Protein AF-A0A829H689-F1 (afdb_monomer)

Solvent-accessible surface area (backbone atoms only — not comparable to full-atom values): 8863 Å² total; per-residue (Å²): 62,69,70,23,54,53,44,45,52,51,52,49,66,55,47,54,64,51,44,70,77,48,72,83,52,63,44,59,53,50,50,53,51,52,55,46,53,45,23,52,28,44,27,42,39,47,66,31,56,90,42,91,63,71,41,28,53,53,16,52,52,24,47,53,49,36,53,55,49,50,47,51,46,56,62,45,44,67,76,51,44,78,87,64,56,68,66,59,55,51,53,42,50,51,51,46,48,50,43,52,49,45,50,46,36,34,75,76,65,58,73,40,53,73,67,57,41,50,54,52,44,49,54,50,50,55,52,48,50,52,52,50,53,53,49,56,51,50,60,49,59,57,70,76,65,74,77,84,77,82,80,77,80,76,79,80,81,82,129
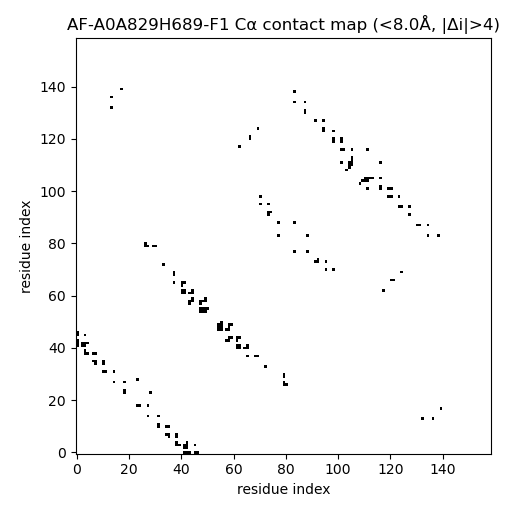
Nearest PDB structures (foldseek):
  7bmh-assembly1_A  TM=3.698E-01  e=4.897E+00  Plenodomus lingam

pLDDT: mean 82.28, std 10.3, range [48.81, 94.88]

Foldseek 3Di:
DVVLVVQLVLLCVLLVVVCVVVPPLVLSVVVSVLSNVLSVLVVQLVPQDCDPDPSVVSNLVSLVCSLVSLLVVLVCCCVSDPPFDPVLNVLSVVLSVVLVVLVCCCPPVVVDDPVRSSVSSVVSSVVNVVSVSVRSVVVVVVVVPDDDDPDDPDPPDDD

Secondary structure (DSSP, 8-state):
-HHHHHHHHHHHHHHHHHHHHSTT-HHHHHHHHHHHHHHHHHHHHTTS-S-TTHHHHHHHHHHHHHHHHHHHHHHHHHHHSTT--HHHHHHHHHHHHHHHHHHHHHHTS--S-HHHHHHHHHHHHHHHHHHHHHHHHHHHHHHHT--------------

Organism: NCBI:txid1256208

Radius of gyration: 21.26 Å; Cα contacts (8 Å, |Δi|>4): 107; chains: 1; bounding box: 80×29×55 Å

Sequence (159 aa):
AVSALLWIALVDYLFVPLMAHRKNDWRLITMRIMLTVAAIALLGVGLFPNNRGLMHILHTQSAWFLNYFIIGMIIAVRWLLPGVSREFLSTSYIIGGIIIFAAILFQFVHYLSLTAFEMIAFALAMSWIMLLLQNIHRLYQKDESTFVVTVMTDKVNTD

Structure (mmCIF, N/CA/C/O backbone):
data_AF-A0A829H689-F1
#
_entry.id   AF-A0A829H689-F1
#
loop_
_atom_site.group_PDB
_atom_site.id
_atom_site.type_symbol
_atom_site.label_atom_id
_atom_site.label_alt_id
_atom_site.label_comp_id
_atom_site.label_asym_id
_atom_site.label_entity_id
_atom_site.label_seq_id
_atom_site.pdbx_PDB_ins_code
_atom_site.Cartn_x
_atom_site.Cartn_y
_atom_site.Cartn_z
_atom_site.occupancy
_atom_site.B_iso_or_equiv
_atom_site.auth_seq_id
_atom_site.auth_comp_id
_atom_site.auth_asym_id
_atom_site.auth_atom_id
_atom_site.pdbx_PDB_model_num
ATOM 1 N N . ALA A 1 1 ? 1.256 1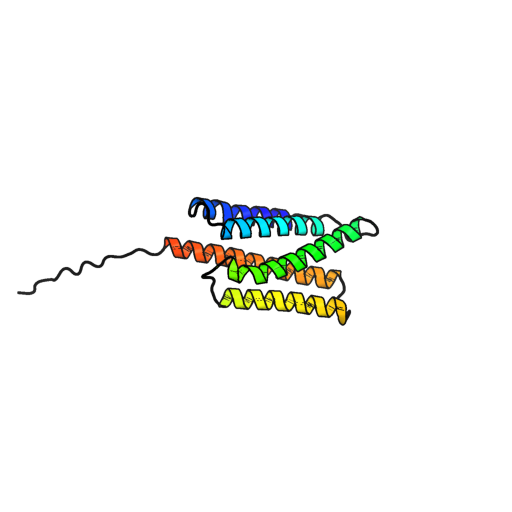1.378 -7.549 1.00 74.75 1 ALA A N 1
ATOM 2 C CA . ALA A 1 1 ? 1.149 12.362 -6.445 1.00 74.75 1 ALA A CA 1
ATOM 3 C C . ALA A 1 1 ? -0.273 12.511 -5.887 1.00 74.75 1 ALA A C 1
ATOM 5 O O . ALA A 1 1 ? -0.473 12.240 -4.710 1.00 74.75 1 ALA A O 1
ATOM 6 N N . VAL A 1 2 ? -1.267 12.897 -6.703 1.00 84.75 2 VAL A N 1
ATOM 7 C CA . VAL A 1 2 ? -2.647 13.175 -6.237 1.00 84.75 2 VAL A CA 1
ATOM 8 C C . VAL A 1 2 ? -3.282 11.990 -5.499 1.00 84.75 2 VAL A C 1
ATOM 10 O O . VAL A 1 2 ? -3.837 12.173 -4.422 1.00 84.75 2 VAL A O 1
ATOM 13 N N . SER A 1 3 ? -3.120 10.764 -6.004 1.00 83.94 3 SER A N 1
ATOM 14 C CA . SER A 1 3 ? -3.667 9.554 -5.369 1.00 83.94 3 SER A CA 1
ATOM 15 C C . SER A 1 3 ? -3.147 9.317 -3.947 1.00 83.94 3 SER A C 1
ATOM 17 O O . SER A 1 3 ? -3.890 8.831 -3.104 1.00 83.94 3 SER A O 1
ATOM 19 N N . ALA A 1 4 ? -1.899 9.697 -3.655 1.00 85.56 4 ALA A N 1
ATOM 20 C CA . ALA A 1 4 ? -1.332 9.567 -2.315 1.00 85.56 4 ALA A CA 1
ATOM 21 C C . ALA A 1 4 ? -1.917 10.595 -1.338 1.00 85.56 4 ALA A C 1
ATOM 23 O O . ALA A 1 4 ? -2.194 10.266 -0.191 1.00 85.56 4 ALA A O 1
ATOM 24 N N . LEU A 1 5 ? -2.161 11.826 -1.798 1.00 87.06 5 LEU A N 1
ATOM 25 C CA . LEU A 1 5 ? -2.829 12.848 -0.988 1.00 87.06 5 LEU A CA 1
ATOM 26 C C . LEU A 1 5 ? -4.280 12.459 -0.695 1.00 87.06 5 LEU A C 1
ATOM 28 O O . LEU A 1 5 ? -4.722 12.564 0.446 1.00 87.06 5 LEU A O 1
ATOM 32 N N . LEU A 1 6 ? -4.992 11.950 -1.707 1.00 85.75 6 LEU A N 1
ATOM 33 C CA . LEU A 1 6 ? -6.341 11.409 -1.537 1.00 85.75 6 LEU A CA 1
ATOM 34 C C . LEU A 1 6 ? -6.357 10.254 -0.533 1.00 85.75 6 LEU A C 1
ATOM 36 O O . LEU A 1 6 ? -7.241 10.198 0.314 1.00 85.75 6 LEU A O 1
ATOM 40 N N . TRP A 1 7 ? -5.360 9.370 -0.585 1.00 86.75 7 TRP A N 1
ATOM 41 C CA . TRP A 1 7 ? -5.216 8.291 0.385 1.00 86.75 7 TRP A CA 1
ATOM 42 C C . TRP A 1 7 ? -5.024 8.827 1.802 1.00 86.75 7 TRP A C 1
ATOM 44 O O . TRP A 1 7 ? -5.750 8.412 2.702 1.00 86.75 7 TRP A O 1
ATOM 54 N N . ILE A 1 8 ? -4.071 9.739 2.022 1.00 87.69 8 ILE A N 1
ATOM 55 C CA . ILE A 1 8 ? -3.819 10.317 3.353 1.00 87.69 8 ILE A CA 1
ATOM 56 C C . ILE A 1 8 ? -5.094 10.964 3.897 1.00 87.69 8 ILE A C 1
ATOM 58 O O . ILE A 1 8 ? -5.491 10.675 5.024 1.00 87.69 8 ILE A O 1
ATOM 62 N N . ALA A 1 9 ? -5.774 11.769 3.076 1.00 87.19 9 ALA A N 1
ATOM 63 C CA . ALA A 1 9 ? -7.024 12.417 3.455 1.00 87.19 9 ALA A CA 1
ATOM 64 C C . ALA A 1 9 ? -8.109 11.400 3.837 1.00 87.19 9 ALA A C 1
ATOM 66 O O . ALA A 1 9 ? -8.815 11.592 4.823 1.00 87.19 9 ALA A O 1
ATOM 67 N N . LEU A 1 10 ? -8.222 10.300 3.091 1.00 83.38 10 LEU A N 1
ATOM 68 C CA . LEU A 1 10 ? -9.194 9.241 3.346 1.00 83.38 10 LEU A CA 1
ATOM 69 C C . LEU A 1 10 ? -8.898 8.478 4.645 1.00 83.38 10 LEU A C 1
ATOM 71 O O . LEU A 1 10 ? -9.812 8.194 5.417 1.00 83.38 10 LEU A O 1
ATOM 75 N N . VAL A 1 11 ? -7.624 8.174 4.903 1.00 85.38 11 VAL A N 1
ATOM 76 C CA . VAL A 1 11 ? -7.182 7.556 6.159 1.00 85.38 11 VAL A CA 1
ATOM 77 C C . VAL A 1 11 ? -7.490 8.480 7.333 1.00 85.38 11 VAL A C 1
ATOM 79 O O . VAL A 1 11 ? -8.099 8.042 8.304 1.00 85.38 11 VAL A O 1
ATOM 82 N N . ASP A 1 12 ? -7.139 9.761 7.252 1.00 85.06 12 ASP A N 1
ATOM 83 C CA . ASP A 1 12 ? -7.414 10.697 8.341 1.00 85.06 12 ASP A CA 1
ATOM 84 C C . ASP A 1 12 ? -8.917 10.895 8.564 1.00 85.06 12 ASP A C 1
ATOM 86 O O . ASP A 1 12 ? -9.377 10.795 9.702 1.00 85.06 12 ASP A O 1
ATOM 90 N N . TYR A 1 13 ? -9.696 11.080 7.495 1.00 83.56 13 TYR A N 1
ATOM 91 C CA . TYR A 1 13 ? -11.152 11.210 7.576 1.00 83.56 13 TYR A CA 1
ATOM 92 C C . TYR A 1 13 ? -11.810 10.005 8.254 1.00 83.56 13 TYR A C 1
ATOM 94 O O . TYR A 1 13 ? -12.731 10.179 9.047 1.00 83.56 13 TYR A O 1
ATOM 102 N N . LEU A 1 14 ? -11.334 8.787 7.975 1.00 77.38 14 LEU A N 1
ATOM 103 C CA . LEU A 1 14 ? -11.891 7.585 8.582 1.00 77.38 14 LEU A CA 1
ATOM 104 C C . LEU A 1 14 ? -11.451 7.439 10.047 1.00 77.38 14 LEU A C 1
ATOM 106 O O . LEU A 1 14 ? -12.273 7.191 10.925 1.00 77.38 14 LEU A O 1
ATOM 110 N N . PHE A 1 15 ? -10.155 7.583 10.327 1.00 81.25 15 PHE A N 1
ATOM 111 C CA . PHE A 1 15 ? -9.589 7.227 11.627 1.00 81.25 15 PHE A CA 1
ATOM 112 C C . PHE A 1 15 ? -9.799 8.293 12.711 1.00 81.25 15 PHE A C 1
ATOM 114 O O . PHE A 1 15 ? -9.937 7.931 13.880 1.00 81.25 15 PHE A O 1
ATOM 121 N N . VAL A 1 16 ? -9.859 9.584 12.368 1.00 82.56 16 VAL A N 1
ATOM 122 C CA . VAL A 1 16 ? -10.107 10.670 13.338 1.00 82.56 16 VAL A CA 1
ATOM 123 C C . VAL A 1 16 ? -11.415 10.474 14.128 1.00 82.56 16 VAL A C 1
ATOM 125 O O . VAL A 1 16 ? -11.345 10.442 15.360 1.00 82.56 16 VAL A O 1
ATOM 128 N N . PRO A 1 17 ? -12.591 10.281 13.495 1.00 76.19 17 PRO A N 1
ATOM 129 C CA . PRO A 1 17 ? -13.834 10.037 14.229 1.00 76.19 17 PRO A CA 1
ATOM 130 C C . PRO A 1 17 ? -13.841 8.680 14.951 1.00 76.19 17 PRO A C 1
ATOM 132 O O . PRO A 1 17 ? -14.386 8.582 16.051 1.00 76.19 17 PRO A O 1
ATOM 135 N N . LEU A 1 18 ? -13.184 7.653 14.397 1.00 72.81 18 LEU A N 1
ATOM 136 C CA . LEU A 1 18 ? -13.054 6.334 15.034 1.00 72.81 18 LEU A CA 1
ATOM 137 C C . LEU A 1 18 ? -12.295 6.403 16.369 1.00 72.81 18 LEU A C 1
ATOM 139 O O . LEU A 1 18 ? -12.744 5.868 17.383 1.00 72.81 18 LEU A O 1
ATOM 143 N N . MET A 1 19 ? -11.150 7.087 16.393 1.00 73.06 19 MET A N 1
ATOM 144 C CA . MET A 1 19 ? -10.339 7.235 17.608 1.00 73.06 19 MET A CA 1
ATOM 145 C C . MET A 1 19 ? -10.985 8.151 18.652 1.00 73.06 19 MET A C 1
ATOM 147 O O . MET A 1 19 ? -10.653 8.044 19.834 1.00 73.06 19 MET A O 1
ATOM 151 N N . ALA A 1 20 ? -11.907 9.031 18.247 1.00 72.75 20 ALA A N 1
ATOM 152 C CA . ALA A 1 20 ? -12.667 9.858 19.180 1.00 72.75 20 ALA A CA 1
ATOM 153 C C . ALA A 1 20 ? -13.617 9.017 20.054 1.00 72.75 20 ALA A C 1
ATOM 155 O O . ALA A 1 20 ? -13.739 9.295 21.248 1.00 72.75 20 ALA A O 1
ATOM 156 N N . HIS A 1 21 ? -14.225 7.970 19.485 1.00 68.94 21 HIS A N 1
ATOM 157 C CA . HIS A 1 21 ? -15.182 7.099 20.177 1.00 68.94 21 HIS A CA 1
ATOM 158 C C . HIS A 1 21 ? -14.515 5.937 20.920 1.00 68.94 21 HIS A C 1
ATOM 160 O O . HIS A 1 21 ? -14.938 5.579 22.017 1.00 68.94 21 HIS A O 1
ATOM 166 N N . ARG A 1 22 ? -13.424 5.380 20.377 1.00 64.12 22 ARG A N 1
ATOM 167 C CA . ARG A 1 22 ? -12.631 4.335 21.039 1.00 64.12 22 ARG A CA 1
ATOM 168 C C . ARG A 1 22 ? -11.199 4.821 21.253 1.00 64.12 22 ARG A C 1
ATOM 170 O O . ARG A 1 22 ? -10.283 4.500 20.493 1.00 64.12 22 ARG A O 1
ATOM 177 N N . LYS A 1 23 ? -11.007 5.616 22.311 1.00 55.88 23 LYS A N 1
ATOM 178 C CA . LYS A 1 23 ? -9.678 6.093 22.716 1.00 55.88 23 LYS A CA 1
ATOM 179 C C . LYS A 1 23 ? -8.768 4.890 23.007 1.00 55.88 23 LYS A C 1
ATOM 181 O O . LYS A 1 23 ? -9.104 4.048 23.833 1.00 55.88 23 LYS A O 1
ATOM 186 N N . ASN A 1 24 ? -7.598 4.862 22.365 1.00 63.59 24 ASN A N 1
ATOM 187 C CA . ASN A 1 24 ? -6.481 3.948 22.644 1.00 63.59 24 ASN A CA 1
ATOM 188 C C . ASN A 1 24 ? -6.603 2.484 22.155 1.00 63.59 24 ASN A C 1
ATOM 190 O O . ASN A 1 24 ? -5.949 1.599 22.709 1.00 63.59 24 ASN A O 1
ATOM 194 N N . ASP A 1 25 ? -7.378 2.201 21.099 1.00 77.44 25 ASP A N 1
ATOM 195 C CA . ASP A 1 25 ? -7.271 0.899 20.418 1.00 77.44 25 ASP A CA 1
ATOM 196 C C . ASP A 1 25 ? -5.972 0.853 19.594 1.00 77.44 25 ASP A C 1
ATOM 198 O O . ASP A 1 25 ? -5.877 1.419 18.498 1.00 77.44 25 ASP A O 1
ATOM 202 N N . TRP A 1 26 ? -4.945 0.196 20.143 1.00 81.44 26 TRP A N 1
ATOM 203 C CA . TRP A 1 26 ? -3.620 0.096 19.522 1.00 81.44 26 TRP A CA 1
ATOM 204 C C . TRP A 1 26 ? -3.690 -0.471 18.104 1.00 81.44 26 TRP A C 1
ATOM 206 O O . TRP A 1 26 ? -2.892 -0.091 17.251 1.00 81.44 26 TRP A O 1
ATOM 216 N N . ARG A 1 27 ? -4.682 -1.323 17.823 1.00 83.75 27 ARG A N 1
ATOM 217 C CA . ARG A 1 27 ? -4.847 -1.942 16.512 1.00 83.75 27 ARG A CA 1
ATOM 218 C C . ARG A 1 27 ? -5.206 -0.923 15.439 1.00 83.75 27 ARG A C 1
ATOM 220 O O . ARG A 1 27 ? -4.649 -0.950 14.342 1.00 83.75 27 ARG A O 1
ATOM 227 N N . LEU A 1 28 ? -6.102 0.007 15.773 1.00 80.50 28 LEU A N 1
ATOM 228 C CA . LEU A 1 28 ? -6.512 1.087 14.878 1.00 80.50 28 LEU A CA 1
ATOM 229 C C . LEU A 1 28 ? -5.365 2.074 14.653 1.00 80.50 28 LEU A C 1
ATOM 231 O O . LEU A 1 28 ? -5.140 2.505 13.524 1.00 80.50 28 LEU A O 1
ATOM 235 N N . ILE A 1 29 ? -4.599 2.381 15.702 1.00 84.00 29 ILE A N 1
ATOM 236 C CA . ILE A 1 29 ? -3.421 3.250 15.598 1.00 84.00 29 ILE A CA 1
ATOM 237 C C . ILE A 1 29 ? -2.371 2.615 14.680 1.00 84.00 29 ILE A C 1
ATOM 239 O O . ILE A 1 29 ? -1.877 3.277 13.767 1.00 84.00 29 ILE A O 1
ATOM 243 N N . THR A 1 30 ? -2.068 1.327 14.862 1.00 87.38 30 THR A N 1
ATOM 244 C CA . THR A 1 30 ? -1.137 0.604 13.990 1.00 87.38 30 THR A CA 1
ATOM 245 C C . THR A 1 30 ? -1.639 0.572 12.545 1.00 87.38 30 THR A C 1
ATOM 247 O O . THR A 1 30 ? -0.857 0.882 11.651 1.00 87.38 30 THR A O 1
ATOM 250 N N . MET A 1 31 ? -2.928 0.290 12.295 1.00 87.12 31 MET A N 1
ATOM 251 C CA . MET A 1 31 ? -3.490 0.320 10.933 1.00 87.12 31 MET A CA 1
ATOM 252 C C . MET A 1 31 ? -3.338 1.697 10.290 1.00 87.12 31 MET A C 1
ATOM 254 O O . MET A 1 31 ? -2.889 1.787 9.149 1.00 87.12 31 MET A O 1
ATOM 258 N N . ARG A 1 32 ? -3.667 2.771 11.020 1.00 88.25 32 ARG A N 1
ATOM 259 C CA . ARG A 1 32 ? -3.521 4.145 10.530 1.00 88.25 32 ARG A CA 1
ATOM 260 C C . ARG A 1 32 ? -2.078 4.434 10.135 1.00 88.25 32 ARG A C 1
ATOM 262 O O . ARG A 1 32 ? -1.839 4.896 9.028 1.00 88.25 32 ARG A O 1
ATOM 269 N N . ILE A 1 33 ? -1.120 4.126 11.011 1.00 90.00 33 ILE A N 1
ATOM 270 C CA . ILE A 1 33 ? 0.304 4.363 10.746 1.00 90.00 33 ILE A CA 1
ATOM 271 C C . ILE A 1 33 ? 0.758 3.576 9.517 1.00 90.00 33 ILE A C 1
ATOM 273 O O . ILE A 1 33 ? 1.382 4.155 8.630 1.00 90.00 33 ILE A O 1
ATOM 277 N N . MET A 1 34 ? 0.419 2.286 9.427 1.00 91.00 34 MET A N 1
ATOM 278 C CA . MET A 1 34 ? 0.787 1.465 8.273 1.00 91.00 34 MET A CA 1
ATOM 279 C C . MET A 1 34 ? 0.202 2.042 6.978 1.00 91.00 34 MET A C 1
ATOM 281 O O . MET A 1 34 ? 0.933 2.253 6.013 1.00 91.00 34 MET A O 1
ATOM 285 N N . LEU A 1 35 ? -1.083 2.401 6.967 1.00 89.44 35 LEU A N 1
ATOM 286 C CA . LEU A 1 35 ? -1.726 3.004 5.799 1.00 89.44 35 LEU A CA 1
ATOM 287 C C . LEU A 1 35 ? -1.103 4.352 5.412 1.00 89.44 35 LEU A C 1
ATOM 289 O O . LEU A 1 35 ? -0.958 4.625 4.222 1.00 89.44 35 LEU A O 1
ATOM 293 N N . THR A 1 36 ? -0.692 5.174 6.378 1.00 90.88 36 THR A N 1
ATOM 294 C CA . THR A 1 36 ? 0.013 6.433 6.101 1.00 90.88 36 THR A CA 1
ATOM 295 C C . THR A 1 36 ? 1.403 6.183 5.513 1.00 90.88 36 THR A C 1
ATOM 297 O O . THR A 1 36 ? 1.780 6.844 4.547 1.00 90.88 36 THR A O 1
ATOM 300 N N . VAL A 1 37 ? 2.154 5.200 6.023 1.00 92.56 37 VAL A N 1
ATOM 301 C CA . VAL A 1 37 ? 3.455 4.810 5.448 1.00 92.56 37 VAL A CA 1
ATOM 302 C C . VAL A 1 37 ? 3.292 4.315 4.008 1.00 92.56 37 VAL A C 1
ATOM 304 O O . VAL A 1 37 ? 4.055 4.719 3.131 1.00 92.56 37 VAL A O 1
ATOM 307 N N . ALA A 1 38 ? 2.264 3.509 3.733 1.00 90.25 38 ALA A N 1
ATOM 308 C CA . ALA A 1 38 ? 1.945 3.068 2.378 1.00 90.25 38 ALA A CA 1
ATOM 309 C C . ALA A 1 38 ? 1.604 4.250 1.450 1.00 90.25 38 ALA A C 1
ATOM 311 O O . ALA A 1 38 ? 2.064 4.289 0.309 1.00 90.25 38 ALA A O 1
ATOM 312 N N . ALA A 1 39 ? 0.874 5.257 1.939 1.00 89.94 39 ALA A N 1
ATOM 313 C CA . ALA A 1 39 ? 0.575 6.457 1.163 1.00 89.94 39 ALA A CA 1
ATOM 314 C C . ALA A 1 39 ? 1.835 7.276 0.832 1.00 89.94 39 ALA A C 1
ATOM 316 O O . ALA A 1 39 ? 1.963 7.790 -0.278 1.00 89.94 39 ALA A O 1
ATOM 317 N N . ILE A 1 40 ? 2.796 7.361 1.756 1.00 90.00 40 ILE A N 1
ATOM 318 C CA . ILE A 1 40 ? 4.093 8.013 1.515 1.00 90.00 40 ILE A CA 1
ATOM 319 C C . ILE A 1 40 ? 4.900 7.241 0.462 1.00 90.00 40 ILE A C 1
ATOM 321 O O . ILE A 1 40 ? 5.461 7.846 -0.451 1.00 90.00 40 ILE A O 1
ATOM 325 N N . ALA A 1 41 ? 4.920 5.909 0.531 1.00 88.50 41 ALA A N 1
ATOM 326 C CA . ALA A 1 41 ? 5.561 5.086 -0.493 1.00 88.50 41 ALA A CA 1
ATOM 327 C C . ALA A 1 41 ? 4.909 5.282 -1.872 1.00 88.50 41 ALA A C 1
ATOM 329 O O . ALA A 1 41 ? 5.604 5.455 -2.875 1.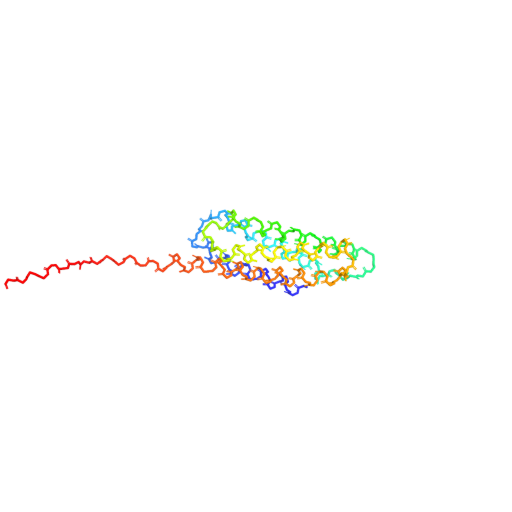00 88.50 41 ALA A O 1
ATOM 330 N N . LEU A 1 42 ? 3.575 5.353 -1.914 1.00 88.88 42 LEU A N 1
ATOM 331 C CA . LEU A 1 42 ? 2.821 5.663 -3.126 1.00 88.88 42 LEU A CA 1
ATOM 332 C C . LEU A 1 42 ? 3.120 7.070 -3.662 1.00 88.88 42 LEU A C 1
ATOM 334 O O . LEU A 1 42 ? 3.181 7.278 -4.875 1.00 88.88 42 LEU A O 1
ATOM 338 N N . LEU A 1 43 ? 3.316 8.046 -2.775 1.00 89.50 43 LEU A N 1
ATOM 339 C CA . LEU A 1 43 ? 3.748 9.387 -3.152 1.00 89.50 43 LEU A CA 1
ATOM 340 C C . LEU A 1 43 ? 5.105 9.324 -3.857 1.00 89.50 43 LEU A C 1
ATOM 342 O O . LEU A 1 43 ? 5.245 9.950 -4.904 1.00 89.50 43 LEU A O 1
ATOM 346 N N . GLY A 1 44 ? 6.045 8.520 -3.348 1.00 85.94 44 GLY A N 1
ATOM 347 C CA . GLY A 1 44 ? 7.335 8.252 -3.990 1.00 85.94 44 GLY A CA 1
ATOM 348 C C . GLY A 1 44 ? 7.181 7.688 -5.404 1.00 85.94 44 GLY A C 1
ATOM 349 O O . GLY A 1 44 ? 7.668 8.289 -6.361 1.00 85.94 44 GLY A O 1
ATOM 350 N N . VAL A 1 45 ? 6.412 6.607 -5.568 1.00 86.12 45 VAL A N 1
ATOM 351 C CA . VAL A 1 45 ? 6.114 6.018 -6.893 1.00 86.12 45 VAL A CA 1
ATOM 352 C C . VAL A 1 45 ? 5.504 7.055 -7.842 1.00 86.12 45 VAL A C 1
ATOM 354 O O . VAL A 1 45 ? 5.855 7.130 -9.015 1.00 86.12 45 VAL A O 1
ATOM 357 N N . GLY A 1 46 ? 4.601 7.893 -7.333 1.00 83.81 46 GLY A N 1
ATOM 358 C CA . GLY A 1 46 ? 3.899 8.892 -8.128 1.00 83.81 46 GLY A CA 1
ATOM 359 C C . GLY A 1 46 ? 4.617 10.233 -8.311 1.00 83.81 46 GLY A C 1
ATOM 360 O O . GLY A 1 46 ? 4.020 11.100 -8.951 1.00 83.81 46 GLY A O 1
ATOM 361 N N . LEU A 1 47 ? 5.790 10.450 -7.706 1.00 85.12 47 LEU A N 1
ATOM 362 C CA . LEU A 1 47 ? 6.619 11.656 -7.871 1.00 85.12 47 LEU A CA 1
ATOM 363 C C . LEU A 1 47 ? 7.909 11.375 -8.631 1.00 85.12 47 LEU A C 1
ATOM 365 O O . LEU A 1 47 ? 8.389 12.259 -9.335 1.00 85.12 47 LEU A O 1
ATOM 369 N N . PHE A 1 48 ? 8.473 10.178 -8.491 1.00 83.62 48 PHE A N 1
ATOM 370 C CA . PHE A 1 48 ? 9.683 9.798 -9.203 1.00 83.62 48 PHE A CA 1
ATOM 371 C C . PHE A 1 48 ? 9.294 9.245 -10.574 1.00 83.62 48 PHE A C 1
ATOM 373 O O . PHE A 1 48 ? 8.701 8.172 -10.638 1.00 83.62 48 PHE A O 1
ATOM 380 N N . PRO A 1 49 ? 9.568 9.946 -11.686 1.00 76.88 49 PRO A N 1
ATOM 381 C CA . PRO A 1 49 ? 9.327 9.389 -13.007 1.00 76.88 49 PRO A CA 1
ATOM 382 C C . PRO A 1 49 ? 10.290 8.229 -13.271 1.00 76.88 49 PRO A C 1
ATOM 384 O O . PRO A 1 49 ? 11.442 8.245 -12.827 1.00 76.88 49 PRO A O 1
ATOM 387 N N . ASN A 1 50 ? 9.836 7.253 -14.055 1.00 74.62 50 ASN A N 1
ATOM 388 C CA . ASN A 1 50 ? 10.638 6.106 -14.470 1.00 74.62 50 ASN A CA 1
ATOM 389 C C . ASN A 1 50 ? 11.654 6.481 -15.581 1.00 74.62 50 ASN A C 1
ATOM 391 O O . ASN A 1 50 ? 11.636 5.940 -16.685 1.00 74.62 50 ASN A O 1
ATOM 395 N N . ASN A 1 51 ? 12.517 7.464 -15.298 1.00 82.12 51 ASN A N 1
ATOM 396 C CA . ASN A 1 51 ? 13.554 7.990 -16.191 1.00 82.12 51 ASN A CA 1
ATOM 397 C C . ASN A 1 51 ? 14.952 7.543 -15.749 1.00 82.12 51 ASN A C 1
ATOM 399 O O . ASN A 1 51 ? 15.219 7.428 -14.556 1.00 82.12 51 ASN A O 1
ATOM 403 N N . ARG A 1 52 ? 15.881 7.397 -16.705 1.00 75.81 52 ARG A N 1
ATOM 404 C CA . ARG A 1 52 ? 17.267 6.944 -16.469 1.00 75.81 52 ARG A CA 1
ATOM 405 C C . ARG A 1 52 ? 17.966 7.708 -15.330 1.00 75.81 52 ARG A C 1
ATOM 407 O O . ARG A 1 52 ? 17.848 8.926 -15.225 1.00 75.81 52 ARG A O 1
ATOM 414 N N . GLY A 1 53 ? 18.756 6.986 -14.532 1.00 83.44 53 GLY A N 1
ATOM 415 C CA . GLY A 1 53 ? 19.562 7.538 -13.437 1.00 83.44 53 GLY A CA 1
ATOM 416 C C . GLY A 1 53 ? 18.946 7.306 -12.054 1.00 83.44 53 GLY A C 1
ATOM 417 O O . GLY A 1 53 ? 18.246 6.320 -11.834 1.00 83.44 53 GLY A O 1
ATOM 418 N N . LEU A 1 54 ? 19.215 8.217 -11.114 1.00 82.81 54 LEU A N 1
ATOM 419 C CA . LEU A 1 54 ? 18.778 8.096 -9.714 1.00 82.81 54 LEU A CA 1
ATOM 420 C C . LEU A 1 54 ? 17.250 8.023 -9.564 1.00 82.81 54 LEU A C 1
ATOM 422 O O . LEU A 1 54 ? 16.760 7.297 -8.705 1.00 82.81 54 LEU A O 1
ATOM 426 N N . MET A 1 55 ? 16.494 8.715 -10.422 1.00 83.44 55 MET A N 1
ATOM 427 C CA . MET A 1 55 ? 15.026 8.726 -10.363 1.00 83.44 55 MET A CA 1
ATOM 428 C C . MET A 1 55 ? 14.413 7.349 -10.657 1.00 83.44 55 MET A C 1
ATOM 430 O O . MET A 1 55 ? 13.526 6.929 -9.922 1.00 83.44 55 MET A O 1
ATOM 434 N N . HIS A 1 56 ? 14.929 6.604 -11.645 1.00 83.69 56 HIS A N 1
ATOM 435 C CA . HIS A 1 56 ? 14.514 5.217 -11.906 1.00 83.69 56 HIS A CA 1
ATOM 436 C C . HIS A 1 56 ? 14.749 4.322 -10.690 1.00 83.69 56 HIS A C 1
ATOM 438 O O . HIS A 1 56 ? 13.892 3.516 -10.333 1.00 83.69 56 HIS A O 1
ATOM 444 N N . ILE A 1 57 ? 15.912 4.452 -10.044 1.00 84.38 57 ILE A N 1
ATOM 445 C CA . ILE A 1 57 ? 16.268 3.635 -8.877 1.00 84.38 57 ILE A CA 1
ATOM 446 C C . ILE A 1 57 ? 15.315 3.940 -7.718 1.00 84.38 57 ILE A C 1
ATOM 448 O O . ILE A 1 57 ? 14.754 3.017 -7.133 1.00 84.38 57 ILE A O 1
ATOM 452 N N . LEU A 1 58 ? 15.080 5.223 -7.427 1.00 86.25 58 LEU A N 1
ATOM 453 C CA . LEU A 1 58 ? 14.163 5.647 -6.368 1.00 86.25 58 LEU A CA 1
ATOM 454 C C . LEU A 1 58 ? 12.715 5.238 -6.654 1.00 86.25 58 LEU A C 1
ATOM 456 O O . LEU A 1 58 ? 12.032 4.780 -5.739 1.00 86.25 58 LEU A O 1
ATOM 460 N N . HIS A 1 59 ? 12.253 5.347 -7.903 1.00 87.38 59 HIS A N 1
ATOM 461 C CA . HIS A 1 59 ? 10.928 4.878 -8.313 1.00 87.38 59 HIS A CA 1
ATOM 462 C C . HIS A 1 59 ? 10.787 3.374 -8.082 1.00 87.38 59 HIS A C 1
ATOM 464 O O . HIS A 1 59 ? 9.892 2.940 -7.362 1.00 87.38 59 HIS A O 1
ATOM 470 N N . THR A 1 60 ? 11.726 2.600 -8.631 1.00 86.69 60 THR A N 1
ATOM 471 C CA . THR A 1 60 ? 11.724 1.135 -8.559 1.00 86.69 60 THR A CA 1
ATOM 472 C C . THR A 1 60 ? 11.750 0.679 -7.103 1.00 86.69 60 THR A C 1
ATOM 474 O O . THR A 1 60 ? 10.908 -0.109 -6.684 1.00 86.69 60 THR A O 1
ATOM 477 N N . GLN A 1 61 ? 12.653 1.228 -6.287 1.00 88.31 61 GLN A N 1
ATOM 478 C CA . GLN A 1 61 ? 12.742 0.895 -4.865 1.00 88.31 61 GLN A CA 1
ATOM 479 C C . GLN A 1 61 ? 11.441 1.221 -4.117 1.00 88.31 61 GLN A C 1
ATOM 481 O O . GLN A 1 61 ? 10.991 0.427 -3.290 1.00 88.31 61 GLN A O 1
ATOM 486 N N . SER A 1 62 ? 10.824 2.367 -4.422 1.00 87.69 62 SER A N 1
ATOM 487 C CA . SER A 1 62 ? 9.551 2.779 -3.818 1.00 87.69 62 SER A CA 1
ATOM 488 C C . SER A 1 62 ? 8.409 1.840 -4.215 1.00 87.69 62 SER A C 1
ATOM 490 O O . SER A 1 62 ? 7.591 1.483 -3.368 1.00 87.69 62 SER A O 1
ATOM 492 N N . ALA A 1 63 ? 8.375 1.404 -5.478 1.00 88.19 63 ALA A N 1
ATOM 493 C CA . ALA A 1 63 ? 7.369 0.485 -6.002 1.00 88.19 63 ALA A CA 1
ATOM 494 C C . ALA A 1 63 ? 7.481 -0.903 -5.360 1.00 88.19 63 ALA A C 1
ATOM 496 O O . ALA A 1 63 ? 6.488 -1.437 -4.862 1.00 88.19 63 ALA A O 1
ATOM 497 N N . TRP A 1 64 ? 8.696 -1.455 -5.280 1.00 88.25 64 TRP A N 1
ATOM 498 C CA . TRP A 1 64 ? 8.946 -2.719 -4.584 1.00 88.25 64 TRP A CA 1
ATOM 499 C C . TRP A 1 64 ? 8.566 -2.636 -3.109 1.00 88.25 64 TRP A C 1
ATOM 501 O O . TRP A 1 64 ? 7.860 -3.513 -2.610 1.00 88.25 64 TRP A O 1
ATOM 511 N N . PHE A 1 65 ? 8.993 -1.572 -2.421 1.00 91.06 65 PHE A N 1
ATOM 512 C CA . PHE A 1 65 ? 8.649 -1.360 -1.019 1.00 91.06 65 PHE A CA 1
ATOM 513 C C . PHE A 1 65 ? 7.133 -1.314 -0.821 1.00 91.06 65 PHE A C 1
ATOM 515 O O . PHE A 1 65 ? 6.617 -2.062 0.004 1.00 91.06 65 PHE A O 1
ATOM 522 N N . LEU A 1 66 ? 6.413 -0.507 -1.610 1.00 90.12 66 LEU A N 1
ATOM 523 C CA . LEU A 1 66 ? 4.956 -0.414 -1.535 1.00 90.12 66 LEU A CA 1
ATOM 524 C C . LEU A 1 66 ? 4.299 -1.783 -1.740 1.00 90.12 66 LEU A C 1
ATOM 526 O O . LEU A 1 66 ? 3.435 -2.167 -0.957 1.00 90.12 66 LEU A O 1
ATOM 530 N N . ASN A 1 67 ? 4.724 -2.536 -2.755 1.00 89.88 67 ASN A N 1
ATOM 531 C CA . ASN A 1 67 ? 4.121 -3.825 -3.070 1.00 89.88 67 ASN A CA 1
ATOM 532 C C . ASN A 1 67 ? 4.306 -4.850 -1.940 1.00 89.88 67 ASN A C 1
ATOM 534 O O . ASN A 1 67 ? 3.334 -5.442 -1.467 1.00 89.88 67 ASN A O 1
ATOM 538 N N . TYR A 1 68 ? 5.537 -5.023 -1.447 1.00 89.94 68 TYR A N 1
ATOM 539 C CA . TYR A 1 68 ? 5.802 -5.921 -0.320 1.00 89.94 68 TYR A CA 1
ATOM 540 C C . TYR A 1 68 ? 5.086 -5.472 0.953 1.00 89.94 68 TYR A C 1
ATOM 542 O O . TYR A 1 68 ? 4.571 -6.303 1.703 1.00 89.94 68 TYR A O 1
ATOM 550 N N . PHE A 1 69 ? 5.008 -4.162 1.177 1.00 92.88 69 PHE A N 1
ATOM 551 C CA . PHE A 1 69 ? 4.339 -3.597 2.336 1.00 92.88 69 PHE A CA 1
ATOM 552 C C . PHE A 1 69 ? 2.826 -3.859 2.309 1.00 92.88 69 PHE A C 1
ATOM 554 O O . PHE A 1 69 ? 2.264 -4.272 3.323 1.00 92.88 69 PHE A O 1
ATOM 561 N N . ILE A 1 70 ? 2.171 -3.729 1.148 1.00 90.31 70 ILE A N 1
ATOM 562 C CA . ILE A 1 70 ? 0.752 -4.080 0.981 1.00 90.31 70 ILE A CA 1
ATOM 563 C C . ILE A 1 70 ? 0.506 -5.570 1.218 1.00 90.31 70 ILE A C 1
ATOM 565 O O . ILE A 1 70 ? -0.425 -5.916 1.943 1.00 90.31 70 ILE A O 1
ATOM 569 N N . ILE A 1 71 ? 1.347 -6.459 0.681 1.00 91.12 71 ILE A N 1
ATOM 570 C CA . ILE A 1 71 ? 1.230 -7.904 0.937 1.00 91.12 71 ILE A CA 1
ATOM 571 C C . ILE A 1 71 ? 1.370 -8.195 2.439 1.00 91.12 71 ILE A C 1
ATOM 573 O O . ILE A 1 71 ? 0.563 -8.931 3.011 1.00 91.12 71 ILE A O 1
ATOM 577 N N . GLY A 1 72 ? 2.347 -7.570 3.103 1.00 91.38 72 GLY A N 1
ATOM 578 C CA . GLY A 1 72 ? 2.523 -7.667 4.551 1.00 91.38 72 GLY A CA 1
ATOM 579 C C . GLY A 1 72 ? 1.287 -7.198 5.324 1.00 91.38 72 GLY A C 1
ATOM 580 O O . GLY A 1 72 ? 0.850 -7.875 6.254 1.00 91.38 72 GLY A O 1
ATOM 581 N N . MET A 1 73 ? 0.666 -6.092 4.906 1.00 90.81 73 MET A N 1
ATOM 582 C CA . MET A 1 73 ? -0.580 -5.599 5.500 1.00 90.81 73 MET A CA 1
ATOM 583 C C . MET A 1 73 ? -1.765 -6.545 5.280 1.00 90.81 73 MET A C 1
ATOM 585 O O . MET A 1 73 ? -2.536 -6.763 6.215 1.00 90.81 73 MET A O 1
ATOM 589 N N . ILE A 1 74 ? -1.900 -7.140 4.090 1.00 90.25 74 ILE A N 1
ATOM 590 C CA . ILE A 1 74 ? -2.935 -8.144 3.792 1.00 90.25 74 ILE A CA 1
ATOM 591 C C . ILE A 1 74 ? -2.825 -9.331 4.754 1.00 90.25 74 ILE A C 1
ATOM 593 O O . ILE A 1 74 ? -3.837 -9.838 5.231 1.00 90.25 74 ILE A O 1
ATOM 597 N N . ILE A 1 75 ? -1.608 -9.760 5.093 1.00 89.19 75 ILE A N 1
ATOM 598 C CA . ILE A 1 75 ? -1.390 -10.831 6.072 1.00 89.19 75 ILE A CA 1
ATOM 599 C C . ILE A 1 75 ? -1.691 -10.331 7.494 1.00 89.19 75 ILE A C 1
ATOM 601 O O . ILE A 1 75 ? -2.410 -10.992 8.248 1.00 89.19 75 ILE A O 1
ATOM 605 N N . ALA A 1 76 ? -1.204 -9.137 7.844 1.00 88.44 76 ALA A N 1
ATOM 606 C CA . ALA A 1 76 ? -1.362 -8.548 9.172 1.00 88.44 76 ALA A CA 1
ATOM 607 C C . ALA A 1 76 ? -2.821 -8.215 9.532 1.00 88.44 76 ALA A C 1
ATOM 609 O O . ALA A 1 76 ? -3.165 -8.180 10.716 1.00 88.44 76 ALA A O 1
ATOM 610 N N . VAL A 1 77 ? -3.705 -8.017 8.544 1.00 86.62 77 VAL A N 1
ATOM 611 C CA . VAL A 1 77 ? -5.111 -7.638 8.771 1.00 86.62 77 VAL A CA 1
ATOM 612 C C . VAL A 1 77 ? -5.861 -8.640 9.648 1.00 86.62 77 VAL A C 1
ATOM 614 O O . VAL A 1 77 ? -6.701 -8.246 10.456 1.00 86.62 77 VAL A O 1
ATOM 617 N N . ARG A 1 78 ? -5.516 -9.932 9.558 1.00 84.56 78 ARG A N 1
ATOM 618 C CA . ARG A 1 78 ? -6.124 -10.995 10.370 1.00 84.56 78 ARG A CA 1
ATOM 619 C C . ARG A 1 78 ? -5.880 -10.794 11.865 1.00 84.56 78 ARG A C 1
ATOM 621 O O . ARG A 1 78 ? -6.739 -11.153 12.669 1.00 84.56 78 ARG A O 1
ATOM 628 N N . TRP A 1 79 ? -4.726 -10.245 12.231 1.00 82.81 79 TRP A N 1
ATOM 629 C CA . TRP A 1 79 ? -4.373 -9.953 13.620 1.00 82.81 79 TRP A CA 1
ATOM 630 C C . TRP A 1 79 ? -4.834 -8.567 14.050 1.00 82.81 79 TRP A C 1
ATOM 632 O O . TRP A 1 79 ? -5.211 -8.373 15.206 1.00 82.81 79 TRP A O 1
ATOM 642 N N . LEU A 1 80 ? -4.815 -7.614 13.118 1.00 80.44 80 LEU A N 1
ATOM 643 C CA . LEU A 1 80 ? -5.090 -6.222 13.428 1.00 80.44 80 LEU A CA 1
ATOM 644 C C . LEU A 1 80 ? -6.587 -5.902 13.480 1.00 80.44 80 LEU A C 1
ATOM 646 O O . LEU A 1 80 ? -6.981 -4.955 14.144 1.00 80.44 80 LEU A O 1
ATOM 650 N N . LEU A 1 81 ? -7.445 -6.714 12.864 1.00 77.31 81 LEU A N 1
ATOM 651 C CA . LEU A 1 81 ? -8.895 -6.538 12.929 1.00 77.31 81 LEU A CA 1
ATOM 652 C C . LEU A 1 81 ? -9.599 -7.860 13.304 1.00 77.31 81 LEU A C 1
ATOM 654 O O . LEU A 1 81 ? -10.179 -8.541 12.452 1.00 77.31 81 LEU A O 1
ATOM 658 N N . PRO A 1 82 ? -9.566 -8.273 14.586 1.00 66.81 82 PRO A N 1
ATOM 659 C CA . PRO A 1 82 ? -10.317 -9.441 15.033 1.00 66.81 82 PRO A CA 1
ATOM 660 C C . PRO A 1 82 ? -11.815 -9.125 15.062 1.00 66.81 82 PRO A C 1
ATOM 662 O O . PRO A 1 82 ? -12.236 -8.114 15.615 1.00 66.81 82 PRO A O 1
ATOM 665 N N . GLY A 1 83 ? -12.620 -10.002 14.458 1.00 69.81 83 GLY A N 1
ATOM 666 C CA . GLY A 1 83 ? -14.061 -9.787 14.257 1.00 69.81 83 GLY A CA 1
ATOM 667 C C . GLY A 1 83 ? -14.447 -9.408 12.823 1.00 69.81 83 GLY A C 1
ATOM 668 O O . GLY A 1 83 ? -15.627 -9.244 12.528 1.00 69.81 83 GLY A O 1
ATOM 669 N N . VAL A 1 84 ? -13.472 -9.319 11.917 1.00 74.88 84 VAL A N 1
ATOM 670 C CA . VAL A 1 84 ? -13.705 -9.104 10.484 1.00 74.88 84 VAL A CA 1
ATOM 671 C C . VAL A 1 84 ? -14.449 -10.272 9.839 1.00 74.88 84 VAL A C 1
ATOM 673 O O . VAL A 1 84 ? -14.250 -11.441 10.185 1.00 74.88 84 VAL A O 1
ATOM 676 N N . SER A 1 85 ? -15.304 -9.937 8.869 1.00 81.25 85 SER A N 1
ATOM 677 C CA . SER A 1 85 ? -16.111 -10.908 8.135 1.00 81.25 85 SER A CA 1
ATOM 678 C C . SER A 1 85 ? -15.240 -11.884 7.330 1.00 81.25 85 SER A C 1
ATOM 680 O O . SER A 1 85 ? -14.166 -11.535 6.827 1.00 81.25 85 SER A O 1
ATOM 682 N N . ARG A 1 86 ? -15.690 -13.138 7.203 1.00 83.06 86 ARG A N 1
ATOM 683 C CA . ARG A 1 86 ? -14.933 -14.176 6.479 1.00 83.06 86 ARG A CA 1
ATOM 684 C C . ARG A 1 86 ? -14.773 -13.822 5.002 1.00 83.06 86 ARG A C 1
ATOM 686 O O . ARG A 1 86 ? -13.735 -14.113 4.416 1.00 83.06 86 ARG A O 1
ATOM 693 N N . GLU A 1 87 ? -15.766 -13.142 4.442 1.00 85.69 87 GLU A N 1
ATOM 694 C CA . GLU A 1 87 ? -15.790 -12.670 3.058 1.00 85.69 87 GLU A CA 1
ATOM 695 C C . GLU A 1 87 ? -14.668 -11.661 2.819 1.00 85.69 87 GLU A C 1
ATOM 697 O O . GLU A 1 87 ? -13.932 -11.785 1.847 1.00 85.69 87 GLU A O 1
ATOM 702 N N . PHE A 1 88 ? -14.463 -10.710 3.736 1.00 88.25 88 PHE A N 1
ATOM 703 C CA . PHE A 1 88 ? -13.379 -9.741 3.600 1.00 88.25 88 PHE A CA 1
ATOM 704 C C . PHE A 1 88 ? -12.004 -10.410 3.653 1.00 88.25 88 PHE A C 1
ATOM 706 O O . PHE A 1 88 ? -11.129 -10.071 2.855 1.00 88.25 88 PHE A O 1
ATOM 713 N N . LEU A 1 89 ? -11.799 -11.358 4.573 1.00 88.38 89 LEU A N 1
ATOM 714 C CA . LEU A 1 89 ? -10.523 -12.072 4.676 1.00 88.38 89 LEU A CA 1
ATOM 715 C C . LEU A 1 89 ? -10.252 -12.907 3.422 1.00 88.38 89 LEU A C 1
ATOM 717 O O . LEU A 1 89 ? -9.137 -12.885 2.909 1.00 88.38 89 LEU A O 1
ATOM 721 N N . SER A 1 90 ? -11.274 -13.587 2.896 1.00 91.00 90 SER A N 1
ATOM 722 C CA . SER A 1 90 ? -11.167 -14.343 1.647 1.00 91.00 90 SER A CA 1
ATOM 723 C C . SER A 1 90 ? -10.798 -13.433 0.475 1.00 91.00 90 SER A C 1
ATOM 725 O O . SER A 1 90 ? -9.794 -13.684 -0.187 1.00 91.00 90 SER A O 1
ATOM 727 N N . THR A 1 91 ? -11.520 -12.326 0.277 1.00 91.75 91 THR A N 1
ATOM 728 C CA . THR A 1 91 ? -11.220 -11.361 -0.791 1.00 91.75 91 THR A CA 1
ATOM 729 C C . THR A 1 91 ? -9.831 -10.744 -0.630 1.00 91.75 91 THR A C 1
ATOM 731 O O . THR A 1 91 ? -9.112 -10.593 -1.613 1.00 91.75 91 THR A O 1
ATOM 734 N N . SER A 1 92 ? -9.409 -10.445 0.602 1.00 91.88 92 SER A N 1
ATOM 735 C CA . SER A 1 92 ? -8.067 -9.925 0.890 1.00 91.88 92 SER A CA 1
ATOM 736 C C . SER A 1 92 ? -6.975 -10.905 0.472 1.00 91.88 92 SER A C 1
ATOM 738 O O . SER A 1 92 ? -6.021 -10.513 -0.198 1.00 91.88 92 SER A O 1
ATOM 740 N N . TYR A 1 93 ? -7.126 -12.188 0.810 1.00 92.44 93 TYR A N 1
ATOM 741 C CA . TYR A 1 93 ? -6.166 -13.214 0.412 1.00 92.44 93 TYR A CA 1
ATOM 742 C C . TYR A 1 93 ? -6.201 -13.517 -1.083 1.00 92.44 93 TYR A C 1
ATOM 744 O O . TYR A 1 93 ? -5.146 -13.780 -1.651 1.00 92.44 93 TYR A O 1
ATOM 752 N N . ILE A 1 94 ? -7.361 -13.423 -1.740 1.00 94.88 94 ILE A N 1
ATOM 753 C CA . ILE A 1 94 ? -7.451 -13.528 -3.202 1.00 94.88 94 ILE A CA 1
ATOM 754 C C . ILE A 1 94 ? -6.672 -12.385 -3.851 1.00 94.88 94 ILE A C 1
ATOM 756 O O . ILE A 1 94 ? -5.825 -12.641 -4.700 1.00 94.88 94 ILE A O 1
ATOM 760 N N . ILE A 1 95 ? -6.893 -11.138 -3.423 1.00 94.06 95 ILE A N 1
ATOM 761 C CA . ILE A 1 95 ? -6.161 -9.982 -3.957 1.00 94.06 95 ILE A CA 1
ATOM 762 C C . ILE A 1 95 ? -4.655 -10.140 -3.719 1.00 94.06 95 ILE A C 1
ATOM 764 O O . ILE A 1 95 ? -3.872 -9.996 -4.656 1.00 94.06 95 ILE A O 1
ATOM 768 N N . GLY A 1 96 ? -4.244 -10.504 -2.500 1.00 93.44 96 GLY A N 1
ATOM 769 C CA . GLY A 1 96 ? -2.839 -10.772 -2.186 1.00 93.44 96 GLY A CA 1
ATOM 770 C C . GLY A 1 96 ? -2.249 -11.896 -3.042 1.00 93.44 96 GLY A C 1
ATOM 771 O O . GLY A 1 96 ? -1.144 -11.762 -3.561 1.00 93.44 96 GLY A O 1
ATOM 772 N N . GLY A 1 97 ? -3.008 -12.970 -3.261 1.00 94.19 97 GLY A N 1
ATOM 773 C CA . GLY A 1 97 ? -2.633 -14.077 -4.135 1.00 94.19 97 GLY A CA 1
ATOM 774 C C . GLY A 1 97 ? -2.458 -13.647 -5.590 1.00 94.19 97 GLY A C 1
ATOM 775 O O . GLY A 1 97 ? -1.483 -14.048 -6.217 1.00 94.19 97 GLY A O 1
ATOM 776 N N . ILE A 1 98 ? -3.333 -12.782 -6.114 1.00 94.88 98 ILE A N 1
ATOM 777 C CA . ILE A 1 98 ? -3.206 -12.234 -7.473 1.00 94.88 98 ILE A CA 1
ATOM 778 C C . ILE A 1 98 ? -1.966 -11.340 -7.581 1.00 94.88 98 ILE A C 1
ATOM 780 O O . ILE A 1 98 ? -1.249 -11.431 -8.572 1.00 94.88 98 ILE A O 1
ATOM 784 N N . ILE A 1 99 ? -1.667 -10.518 -6.569 1.00 92.88 99 ILE A N 1
ATOM 785 C CA . ILE A 1 99 ? -0.449 -9.692 -6.551 1.00 92.88 99 ILE A CA 1
ATOM 786 C C . ILE A 1 99 ? 0.803 -10.581 -6.570 1.00 92.88 99 ILE A C 1
ATOM 788 O O . ILE A 1 99 ? 1.721 -10.339 -7.355 1.00 92.88 99 ILE A O 1
ATOM 792 N N . ILE A 1 100 ? 0.837 -11.635 -5.749 1.00 91.94 100 ILE A N 1
ATOM 793 C CA . ILE A 1 100 ? 1.944 -12.603 -5.728 1.00 91.94 100 ILE A CA 1
ATOM 794 C C . ILE A 1 100 ? 2.046 -13.332 -7.073 1.00 91.94 100 ILE A C 1
ATOM 796 O O . ILE A 1 100 ? 3.139 -13.482 -7.614 1.00 91.94 100 ILE A O 1
ATOM 800 N N . PHE A 1 101 ? 0.919 -13.746 -7.649 1.00 92.62 101 PHE A N 1
ATOM 801 C CA . PHE A 1 101 ? 0.883 -14.393 -8.955 1.00 92.62 101 PHE A CA 1
ATOM 802 C C . PHE A 1 101 ? 1.401 -13.469 -10.065 1.00 92.62 101 PHE A C 1
ATOM 804 O O . PHE A 1 101 ? 2.224 -13.891 -10.874 1.00 92.62 101 PHE A O 1
ATOM 811 N N . ALA A 1 102 ? 1.002 -12.194 -10.069 1.00 90.69 102 ALA A N 1
ATOM 812 C CA . ALA A 1 102 ? 1.517 -11.192 -10.997 1.00 90.69 102 ALA A CA 1
ATOM 813 C C . ALA A 1 102 ? 3.030 -10.982 -10.820 1.00 90.69 102 ALA A C 1
ATOM 815 O O . ALA A 1 102 ? 3.750 -10.873 -11.811 1.00 90.69 102 ALA A O 1
ATOM 816 N N . ALA A 1 103 ? 3.525 -11.000 -9.577 1.00 88.06 103 ALA A N 1
ATOM 817 C CA . ALA A 1 103 ? 4.956 -10.929 -9.290 1.00 88.06 103 ALA A CA 1
ATOM 818 C C . ALA A 1 103 ? 5.713 -12.147 -9.847 1.00 88.06 103 ALA A C 1
ATOM 820 O O . ALA A 1 103 ? 6.786 -11.987 -10.426 1.00 88.06 103 ALA A O 1
ATOM 821 N N . ILE A 1 104 ? 5.144 -13.353 -9.750 1.00 89.19 104 ILE A N 1
ATOM 822 C CA . ILE A 1 104 ? 5.721 -14.565 -10.354 1.00 89.19 104 ILE A CA 1
ATOM 823 C C . ILE A 1 104 ? 5.745 -14.449 -11.884 1.00 89.19 104 ILE A C 1
ATOM 825 O O . ILE A 1 104 ? 6.756 -14.759 -12.516 1.00 89.19 104 ILE A O 1
ATOM 829 N N . LEU A 1 105 ? 4.656 -13.962 -12.484 1.00 88.62 105 LEU A N 1
ATOM 830 C CA . LEU A 1 105 ? 4.536 -13.785 -13.933 1.00 88.62 105 LEU A CA 1
ATOM 831 C C . LEU A 1 105 ? 5.539 -12.759 -14.485 1.00 88.62 105 LEU A C 1
ATOM 833 O O . LEU A 1 105 ? 6.052 -12.917 -15.593 1.00 88.62 105 LEU A O 1
ATOM 837 N N . PHE A 1 106 ? 5.840 -11.727 -13.698 1.00 86.81 106 PHE A N 1
ATOM 838 C CA . PHE A 1 106 ? 6.874 -10.743 -13.997 1.00 86.81 106 PHE A CA 1
ATOM 839 C C . PHE A 1 106 ? 8.292 -11.321 -13.832 1.00 86.81 106 PHE A C 1
ATOM 841 O O . PHE A 1 106 ? 9.106 -11.232 -14.751 1.00 86.81 106 PHE A O 1
ATOM 848 N N . GLN A 1 107 ? 8.584 -11.939 -12.683 1.00 85.31 107 GLN A N 1
ATOM 849 C CA . GLN A 1 107 ? 9.945 -12.327 -12.301 1.00 85.31 107 GLN A CA 1
ATOM 850 C C . GLN A 1 107 ? 10.441 -13.606 -12.988 1.00 85.31 107 GLN A C 1
ATOM 852 O O . GLN A 1 107 ? 11.617 -13.680 -13.331 1.00 85.31 107 GLN A O 1
ATOM 857 N N . PHE A 1 108 ? 9.577 -14.612 -13.152 1.00 84.12 108 PHE A N 1
ATOM 858 C CA . PHE A 1 108 ? 9.967 -15.936 -13.659 1.00 84.12 108 PHE A CA 1
ATOM 859 C C . PHE A 1 108 ? 9.546 -16.169 -15.104 1.00 84.12 108 PHE A C 1
ATOM 861 O O . PHE A 1 108 ? 10.274 -16.798 -15.865 1.00 84.12 108 PHE A O 1
ATOM 868 N N . VAL A 1 109 ? 8.358 -15.692 -15.477 1.00 85.44 109 VAL 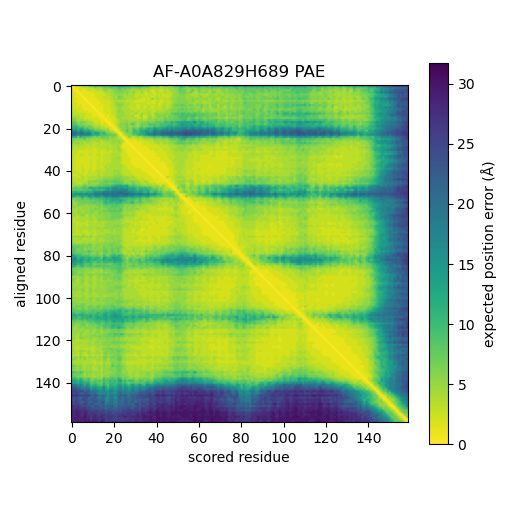A N 1
ATOM 869 C CA . VAL A 1 109 ? 7.804 -15.921 -16.821 1.00 85.44 109 VAL A CA 1
ATOM 870 C C . VAL A 1 109 ? 8.197 -14.793 -17.779 1.00 85.44 109 VAL A C 1
ATOM 872 O O . VAL A 1 109 ? 8.146 -14.980 -18.990 1.00 85.44 109 VAL A O 1
ATOM 875 N N . HIS A 1 110 ? 8.599 -13.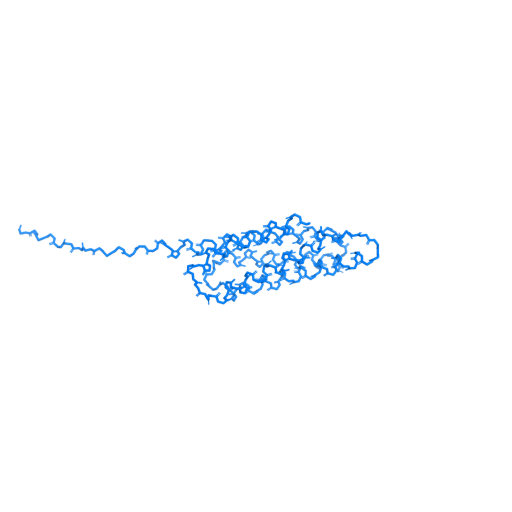627 -17.252 1.00 85.38 110 HIS A N 1
ATOM 876 C CA . HIS A 1 110 ? 8.882 -12.408 -18.021 1.00 85.38 110 HIS A CA 1
ATOM 877 C C . HIS A 1 110 ? 7.750 -12.021 -18.990 1.00 85.38 110 HIS A C 1
ATOM 879 O O . HIS A 1 110 ? 7.976 -11.363 -20.003 1.00 85.38 110 HIS A O 1
ATOM 885 N N . TYR A 1 111 ? 6.519 -12.436 -18.673 1.00 81.75 111 TYR A N 1
ATOM 886 C CA . TYR A 1 111 ? 5.342 -12.173 -19.498 1.00 81.75 111 TYR A CA 1
ATOM 887 C C . TYR A 1 111 ? 4.854 -10.732 -19.328 1.00 81.75 111 TYR A C 1
ATOM 889 O O . TYR A 1 111 ? 4.389 -10.104 -20.275 1.00 81.75 111 TYR A O 1
ATOM 897 N N . LEU A 1 112 ? 4.964 -10.205 -18.104 1.00 85.88 112 LEU A N 1
ATOM 898 C CA . LEU A 1 112 ? 4.636 -8.818 -17.790 1.00 85.88 112 LEU A CA 1
ATOM 899 C C . LEU A 1 112 ? 5.881 -7.941 -17.916 1.00 85.88 112 LEU A C 1
ATOM 901 O O . LEU A 1 112 ? 6.975 -8.342 -17.522 1.00 85.88 112 LEU A O 1
ATOM 905 N N . SER A 1 113 ? 5.709 -6.712 -18.406 1.00 88.12 113 SER A N 1
ATOM 906 C CA . SER A 1 113 ? 6.703 -5.663 -18.182 1.00 88.12 113 SER A CA 1
ATOM 907 C C . SER A 1 113 ? 6.650 -5.198 -16.724 1.00 88.12 113 SER A C 1
ATOM 909 O O . SER A 1 113 ? 5.624 -5.348 -16.055 1.00 88.12 113 SER A O 1
ATOM 911 N N . LEU A 1 114 ? 7.731 -4.572 -16.248 1.00 83.94 114 LEU A N 1
ATOM 912 C CA . LEU A 1 114 ? 7.776 -3.971 -14.909 1.00 83.94 114 LEU A CA 1
ATOM 913 C C . LEU A 1 114 ? 6.599 -3.005 -14.706 1.00 83.94 114 LEU A C 1
ATOM 915 O O . LEU A 1 114 ? 5.858 -3.121 -13.737 1.00 83.94 114 LEU A O 1
ATOM 919 N N . THR A 1 115 ? 6.361 -2.135 -15.688 1.00 86.94 115 THR A N 1
ATOM 920 C CA . THR A 1 115 ? 5.277 -1.149 -15.649 1.00 86.94 115 THR A CA 1
ATOM 921 C C . THR A 1 115 ? 3.890 -1.789 -15.651 1.00 86.94 115 THR A C 1
ATOM 923 O O . THR A 1 115 ? 3.003 -1.324 -14.943 1.00 86.94 115 THR A O 1
ATOM 926 N N . ALA A 1 116 ? 3.675 -2.865 -16.416 1.00 87.44 116 ALA A N 1
ATOM 927 C CA . ALA A 1 116 ? 2.396 -3.572 -16.431 1.00 87.44 116 ALA A CA 1
ATOM 928 C C . ALA A 1 116 ? 2.114 -4.229 -15.073 1.00 87.44 116 ALA A C 1
ATOM 930 O O . ALA A 1 116 ? 1.010 -4.105 -14.543 1.00 87.44 116 ALA A O 1
ATOM 931 N N . PHE A 1 117 ? 3.126 -4.874 -14.489 1.00 90.25 117 PHE A N 1
ATOM 932 C CA . PHE A 1 117 ? 3.049 -5.423 -13.140 1.00 90.25 117 PHE A CA 1
ATOM 933 C C . PHE A 1 117 ? 2.729 -4.336 -12.102 1.00 90.25 117 PHE A C 1
AT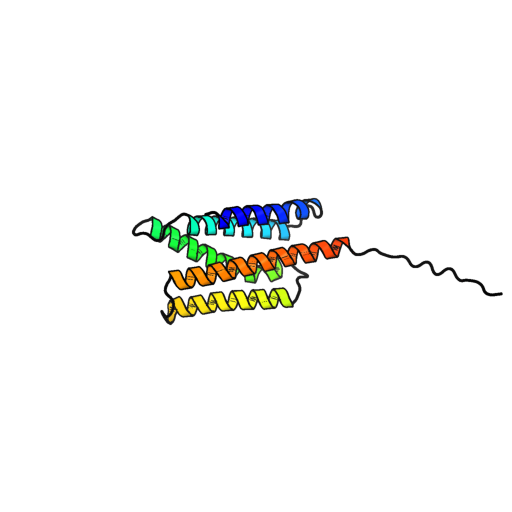OM 935 O O . PHE A 1 117 ? 1.796 -4.505 -11.317 1.00 90.25 117 PHE A O 1
ATOM 942 N N . GLU A 1 118 ? 3.436 -3.205 -12.139 1.00 87.56 118 GLU A N 1
ATOM 943 C CA . GLU A 1 118 ? 3.226 -2.080 -11.222 1.00 87.56 118 GLU A CA 1
ATOM 944 C C . GLU A 1 118 ? 1.803 -1.518 -11.311 1.00 87.56 118 GLU A C 1
ATOM 946 O O . GLU A 1 118 ? 1.181 -1.271 -10.279 1.00 87.56 118 GLU A O 1
ATOM 951 N N . MET A 1 119 ? 1.245 -1.370 -12.518 1.00 89.88 119 MET A N 1
ATOM 952 C CA . MET A 1 119 ? -0.127 -0.878 -12.702 1.00 89.88 119 MET A CA 1
ATOM 953 C C . MET A 1 119 ? -1.175 -1.858 -12.158 1.00 89.88 119 MET A C 1
ATOM 955 O O . MET A 1 119 ? -2.134 -1.430 -11.512 1.00 89.88 119 MET A O 1
ATOM 959 N N . ILE A 1 120 ? -0.988 -3.166 -12.371 1.00 91.81 120 ILE A N 1
ATOM 960 C CA . ILE A 1 120 ? -1.879 -4.210 -11.835 1.00 91.81 120 ILE A CA 1
ATOM 961 C C . ILE A 1 120 ? -1.809 -4.235 -10.305 1.00 91.81 120 ILE A C 1
ATOM 963 O O . ILE A 1 120 ? -2.845 -4.187 -9.639 1.00 91.81 120 ILE A O 1
ATOM 967 N N . ALA A 1 121 ? -0.599 -4.276 -9.744 1.00 90.00 121 ALA A N 1
ATOM 968 C CA . ALA A 1 121 ? -0.381 -4.289 -8.302 1.00 90.00 121 ALA A CA 1
ATOM 969 C C . ALA A 1 121 ? -0.955 -3.029 -7.642 1.00 90.00 121 ALA A C 1
ATOM 971 O O . ALA A 1 121 ? -1.638 -3.122 -6.623 1.00 90.00 121 ALA A O 1
ATOM 972 N N . PHE A 1 122 ? -0.759 -1.862 -8.261 1.00 87.00 122 PHE A N 1
ATOM 973 C CA . PHE A 1 122 ? -1.324 -0.601 -7.797 1.00 87.00 122 PHE A CA 1
ATOM 974 C C . PHE A 1 122 ? -2.859 -0.618 -7.794 1.00 87.00 122 PHE A C 1
ATOM 976 O O . PHE A 1 122 ? -3.473 -0.287 -6.778 1.00 87.00 122 PHE A O 1
ATOM 983 N N . ALA A 1 123 ? -3.493 -1.041 -8.890 1.00 90.56 123 ALA A N 1
ATOM 984 C CA . ALA A 1 123 ? -4.951 -1.104 -8.984 1.00 90.56 123 ALA A CA 1
ATOM 985 C C . ALA A 1 123 ? -5.559 -2.069 -7.949 1.00 90.56 123 ALA A C 1
ATOM 987 O O . ALA A 1 123 ? -6.563 -1.754 -7.300 1.00 90.56 123 ALA A O 1
ATOM 988 N N . LEU A 1 124 ? -4.926 -3.228 -7.752 1.00 92.88 124 LEU A N 1
ATOM 989 C CA . LEU A 1 124 ? -5.337 -4.218 -6.758 1.00 92.88 124 LEU A CA 1
ATOM 990 C C . LEU A 1 124 ? -5.143 -3.716 -5.325 1.00 92.88 124 LEU A C 1
ATOM 992 O O . LEU A 1 124 ? -6.054 -3.859 -4.510 1.00 92.88 124 LEU A O 1
ATOM 996 N N . ALA A 1 125 ? -4.008 -3.080 -5.027 1.00 88.94 125 ALA A N 1
ATOM 997 C CA . ALA A 1 125 ? -3.752 -2.470 -3.727 1.00 88.94 125 ALA A CA 1
ATOM 998 C C . ALA A 1 125 ? -4.806 -1.403 -3.402 1.00 88.94 125 ALA A C 1
ATOM 1000 O O . ALA A 1 125 ? -5.424 -1.463 -2.341 1.00 88.94 125 ALA A O 1
ATOM 1001 N N . MET A 1 126 ? -5.078 -0.484 -4.338 1.00 85.94 126 MET A N 1
ATOM 1002 C CA . MET A 1 126 ? -6.115 0.547 -4.191 1.00 85.94 126 MET A CA 1
ATOM 1003 C C . MET A 1 126 ? -7.496 -0.059 -3.924 1.00 85.94 126 MET A C 1
ATOM 1005 O O . MET A 1 126 ? -8.209 0.386 -3.024 1.00 85.94 126 MET A O 1
ATOM 1009 N N . SER A 1 127 ? -7.856 -1.107 -4.666 1.00 91.00 127 SER A N 1
ATOM 1010 C CA . SER A 1 127 ? -9.122 -1.822 -4.478 1.00 91.00 127 SER A CA 1
ATOM 1011 C C . SER A 1 127 ? -9.209 -2.460 -3.090 1.00 91.00 127 SER A C 1
ATOM 1013 O O . SER A 1 127 ? -10.220 -2.329 -2.400 1.00 91.00 127 SER A O 1
ATOM 1015 N N . TRP A 1 128 ? -8.131 -3.107 -2.643 1.00 91.62 128 TRP A N 1
ATOM 1016 C CA . TRP A 1 128 ? -8.066 -3.728 -1.324 1.00 91.62 128 TRP A CA 1
ATOM 1017 C C . TRP A 1 128 ? -8.174 -2.707 -0.186 1.00 91.62 128 TRP A C 1
ATOM 1019 O O . TRP A 1 128 ? -8.876 -2.951 0.793 1.00 91.62 128 TRP A O 1
ATOM 1029 N N . ILE A 1 129 ? -7.553 -1.537 -0.324 1.00 85.31 129 ILE A N 1
ATOM 1030 C CA . ILE A 1 129 ? -7.656 -0.466 0.676 1.00 85.31 129 ILE A CA 1
ATOM 1031 C C . ILE A 1 129 ? -9.085 0.050 0.773 1.00 85.31 129 ILE A C 1
ATOM 1033 O O . ILE A 1 129 ? -9.594 0.214 1.876 1.00 85.31 129 ILE A O 1
ATOM 1037 N N . MET A 1 130 ? -9.767 0.253 -0.356 1.00 86.00 130 MET A N 1
ATOM 1038 C CA . MET A 1 130 ? -11.177 0.652 -0.331 1.00 86.00 130 MET A CA 1
ATOM 1039 C C . MET A 1 130 ? -12.035 -0.385 0.400 1.00 86.00 130 MET A C 1
ATOM 1041 O O . MET A 1 130 ? -12.854 -0.016 1.241 1.00 86.00 130 MET A O 1
ATOM 1045 N N . LEU A 1 131 ? -11.796 -1.679 0.160 1.00 89.44 131 LEU A N 1
ATOM 1046 C CA . LEU A 1 131 ? -12.461 -2.754 0.901 1.00 89.44 131 LEU A CA 1
ATOM 1047 C C . LEU A 1 131 ? -12.143 -2.708 2.402 1.00 89.44 131 LEU A C 1
ATOM 1049 O O . LEU A 1 131 ? -13.044 -2.897 3.220 1.00 89.44 131 LEU A O 1
ATOM 1053 N N . LEU A 1 132 ? -10.886 -2.452 2.777 1.00 87.19 132 LEU A N 1
ATOM 1054 C CA . LEU A 1 132 ? -10.459 -2.345 4.175 1.00 87.19 132 LEU A CA 1
ATOM 1055 C C . LEU A 1 132 ? -11.201 -1.210 4.882 1.00 87.19 132 LEU A C 1
ATOM 1057 O O . LEU A 1 132 ? -11.766 -1.413 5.955 1.00 87.19 132 LEU A O 1
ATOM 1061 N N . LEU A 1 133 ? -11.252 -0.035 4.257 1.00 82.12 133 LEU A N 1
ATOM 1062 C CA . LEU A 1 133 ? -11.913 1.144 4.811 1.00 82.12 133 LEU A CA 1
ATOM 1063 C C . LEU A 1 133 ? -13.424 0.927 4.961 1.00 82.12 133 LEU A C 1
ATOM 1065 O O . LEU A 1 133 ? -13.987 1.242 6.008 1.00 82.12 133 LEU A O 1
ATOM 1069 N N . GLN A 1 134 ? -14.073 0.319 3.961 1.00 82.69 134 GLN A N 1
ATOM 1070 C CA . GLN A 1 134 ? -15.489 -0.059 4.042 1.00 82.69 134 GLN A CA 1
ATOM 1071 C C . GLN A 1 134 ? -15.753 -1.050 5.180 1.00 82.69 134 GLN A C 1
ATOM 1073 O O . GLN A 1 134 ? -16.754 -0.933 5.888 1.00 82.69 134 GLN A O 1
ATOM 1078 N N . ASN A 1 135 ? -14.859 -2.023 5.382 1.00 84.50 135 ASN A N 1
ATOM 1079 C CA . ASN A 1 135 ? -15.016 -3.014 6.441 1.00 84.50 135 ASN A CA 1
ATOM 1080 C C . ASN A 1 135 ? -14.880 -2.385 7.832 1.00 84.50 135 ASN A C 1
ATOM 1082 O O . ASN A 1 135 ? -15.718 -2.639 8.695 1.00 84.50 135 ASN A O 1
ATOM 1086 N N .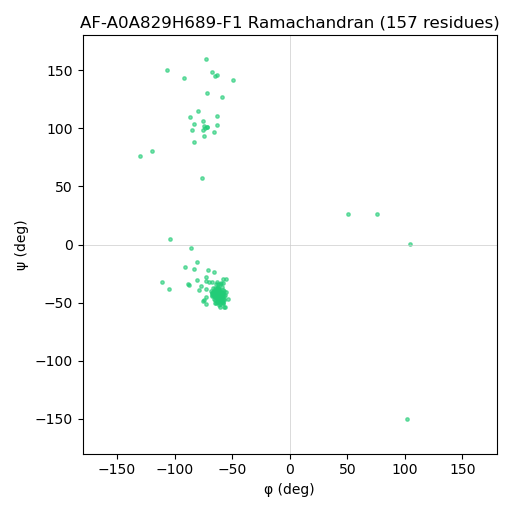 ILE A 1 136 ? -13.887 -1.510 8.022 1.00 80.19 136 ILE A N 1
ATOM 1087 C CA . ILE A 1 136 ? -13.711 -0.748 9.265 1.00 80.19 136 ILE A CA 1
ATOM 1088 C C . ILE A 1 136 ? -14.958 0.101 9.545 1.00 80.19 136 ILE A C 1
ATOM 1090 O O . ILE A 1 136 ? -15.483 0.067 10.657 1.00 80.19 136 ILE A O 1
ATOM 1094 N N . HIS A 1 137 ? -15.481 0.803 8.535 1.00 78.00 137 HIS A N 1
ATOM 1095 C CA . HIS A 1 137 ? -16.698 1.602 8.679 1.00 78.00 137 HIS A CA 1
ATOM 1096 C C . HIS A 1 137 ? -17.913 0.747 9.078 1.00 78.00 137 HIS A C 1
ATOM 1098 O O . HIS A 1 137 ? -18.666 1.112 9.978 1.00 78.00 137 HIS A O 1
ATOM 1104 N N . ARG A 1 138 ? -18.080 -0.432 8.462 1.00 77.38 138 ARG A N 1
ATOM 1105 C CA . ARG A 1 138 ? -19.172 -1.369 8.771 1.00 77.38 138 ARG A CA 1
ATOM 1106 C C . ARG A 1 138 ? -19.075 -1.945 10.182 1.00 77.38 138 ARG A C 1
ATOM 1108 O O . ARG A 1 138 ? -20.097 -2.063 10.855 1.00 77.38 138 ARG A O 1
ATOM 1115 N N . LEU A 1 139 ? -17.878 -2.346 10.612 1.00 73.88 139 LEU A N 1
ATOM 1116 C CA . LEU A 1 139 ? -17.654 -2.843 11.973 1.00 73.88 139 LEU A CA 1
ATOM 1117 C C . LEU A 1 139 ? -18.034 -1.786 13.008 1.00 73.88 139 LEU A C 1
ATOM 1119 O O . LEU A 1 139 ? -18.601 -2.125 14.040 1.00 73.88 139 LEU A O 1
ATOM 1123 N N . TYR A 1 140 ? -17.774 -0.521 12.689 1.00 66.94 140 TYR A N 1
ATOM 1124 C CA . TYR A 1 140 ? -18.081 0.595 13.561 1.00 66.94 140 TYR A CA 1
ATOM 1125 C C . TYR A 1 140 ? -19.580 0.941 13.606 1.00 66.94 140 TYR A C 1
ATOM 1127 O O . TYR A 1 140 ? -20.149 1.008 14.690 1.00 66.94 140 TYR A O 1
ATOM 1135 N N . GLN A 1 141 ? -20.265 1.046 12.460 1.00 65.94 141 GLN A N 1
ATOM 1136 C CA . GLN A 1 141 ? -21.722 1.285 12.440 1.00 65.94 141 GLN A CA 1
ATOM 1137 C C . GLN A 1 141 ? -22.523 0.203 13.191 1.00 65.94 141 GLN A C 1
ATOM 1139 O O . GLN A 1 141 ? -23.608 0.454 13.721 1.00 65.94 141 GLN A O 1
ATOM 1144 N N . LYS A 1 142 ? -22.005 -1.029 13.231 1.00 60.88 142 LYS A N 1
ATOM 1145 C CA . LYS A 1 142 ? -22.648 -2.138 13.940 1.00 60.88 142 LYS A CA 1
ATOM 1146 C C . LYS A 1 142 ? -22.548 -2.013 15.470 1.00 60.88 142 LYS A C 1
ATOM 1148 O O . LYS A 1 142 ? -23.435 -2.515 16.150 1.00 60.88 142 LYS A O 1
ATOM 1153 N N . ASP A 1 143 ? -21.511 -1.357 15.994 1.00 57.09 143 ASP A N 1
ATOM 1154 C CA . ASP A 1 143 ? -21.316 -1.141 17.441 1.00 57.09 143 ASP A CA 1
ATOM 1155 C C . ASP A 1 143 ? -22.309 -0.090 17.987 1.00 57.09 143 ASP A C 1
ATOM 1157 O O . ASP A 1 143 ? -22.787 -0.200 19.110 1.00 57.09 143 ASP A O 1
ATOM 1161 N N . GLU A 1 144 ? -22.708 0.889 17.165 1.00 55.06 144 GLU A N 1
ATOM 1162 C CA . GLU A 1 144 ? -23.653 1.951 17.560 1.00 55.06 144 GLU A CA 1
ATOM 1163 C C . GLU A 1 144 ? -25.138 1.527 17.527 1.00 55.06 144 GLU A C 1
ATOM 1165 O O . GLU A 1 144 ? -25.988 2.213 18.093 1.00 55.06 144 GLU A O 1
ATOM 1170 N N . SER A 1 145 ? -25.488 0.407 16.881 1.00 54.34 145 SER A N 1
ATOM 1171 C CA . SER A 1 145 ? -26.886 0.045 16.565 1.00 54.34 145 SER A CA 1
ATOM 1172 C C . SER A 1 145 ? -27.514 -1.039 17.453 1.00 54.34 145 SER A C 1
ATOM 1174 O O . SER A 1 145 ? -28.664 -1.425 17.233 1.00 54.34 145 SER A O 1
ATOM 1176 N N . THR A 1 146 ? -26.828 -1.521 18.494 1.00 48.81 146 THR A N 1
ATOM 1177 C CA . THR A 1 146 ? -27.433 -2.449 19.463 1.00 48.81 146 THR A CA 1
ATOM 1178 C C . THR A 1 146 ? -28.237 -1.697 20.525 1.00 48.81 146 THR A C 1
ATOM 1180 O O . THR A 1 146 ? -27.728 -1.377 21.596 1.00 48.81 146 THR A O 1
ATOM 1183 N N . PHE A 1 147 ? -29.517 -1.437 20.246 1.00 58.69 147 PHE A N 1
ATOM 1184 C CA . PHE A 1 147 ? -30.482 -1.023 21.268 1.00 58.69 147 PHE A CA 1
ATOM 1185 C C . PHE A 1 147 ? -30.963 -2.247 22.055 1.00 58.69 147 PHE A C 1
ATOM 1187 O O . PHE A 1 147 ? -31.619 -3.136 21.511 1.00 58.69 147 PHE A O 1
ATOM 1194 N N . VAL A 1 148 ? -30.646 -2.293 23.349 1.00 62.59 148 VAL A N 1
ATOM 1195 C CA . VAL A 1 148 ? -31.218 -3.279 24.273 1.00 62.59 148 VAL A CA 1
ATOM 1196 C C . VAL A 1 148 ? -32.649 -2.848 24.579 1.00 62.59 148 VAL A C 1
ATOM 1198 O O . VAL A 1 148 ? -32.880 -1.964 25.400 1.00 62.59 148 VAL A O 1
ATOM 1201 N N . VAL A 1 149 ? -33.621 -3.444 23.891 1.00 69.50 149 VAL A N 1
ATOM 1202 C CA . VAL A 1 149 ? -35.035 -3.254 24.224 1.00 69.50 149 VAL A CA 1
ATOM 1203 C C . VAL A 1 149 ? -35.388 -4.223 25.348 1.00 69.50 149 VAL A C 1
ATOM 1205 O O . VAL A 1 149 ? -35.552 -5.422 25.124 1.00 69.50 149 VAL A O 1
ATOM 1208 N N . THR A 1 150 ? -35.497 -3.707 26.570 1.00 71.44 150 THR A N 1
ATOM 1209 C CA . THR A 1 150 ? -36.081 -4.450 27.691 1.00 71.44 150 THR A CA 1
ATOM 1210 C C . THR A 1 150 ? -37.584 -4.555 27.456 1.00 71.44 150 THR A C 1
ATOM 1212 O O . THR A 1 150 ? -38.324 -3.598 27.670 1.00 71.44 150 THR A O 1
ATOM 1215 N N . VAL A 1 151 ? -38.041 -5.715 26.987 1.00 75.62 151 VAL A N 1
ATOM 1216 C CA . VAL A 1 151 ? -39.472 -6.000 26.842 1.00 75.62 151 VAL A CA 1
ATOM 1217 C C . VAL A 1 151 ? -40.050 -6.243 28.235 1.00 75.62 151 VAL A C 1
ATOM 1219 O O . VAL A 1 151 ? -39.862 -7.313 28.814 1.00 75.62 151 VAL A O 1
ATOM 1222 N N . MET A 1 152 ? -40.742 -5.248 28.793 1.00 72.06 152 MET A N 1
ATOM 1223 C CA . MET A 1 152 ? -41.613 -5.469 29.946 1.00 7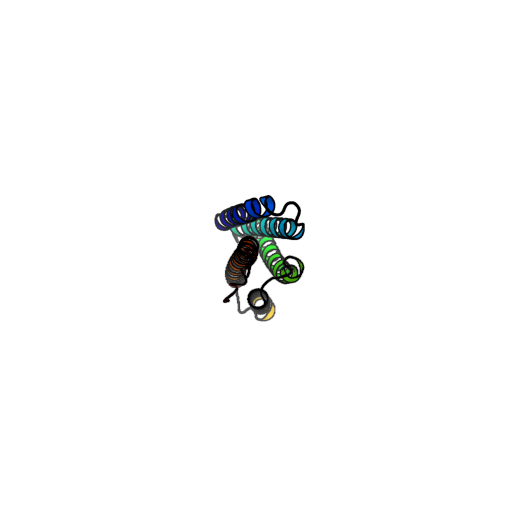2.06 152 MET A CA 1
ATOM 1224 C C . MET A 1 152 ? -42.886 -6.159 29.458 1.00 72.06 152 MET A C 1
ATOM 1226 O O . MET A 1 152 ? -43.721 -5.567 28.782 1.00 72.06 152 MET A O 1
ATOM 1230 N N . THR A 1 153 ? -43.002 -7.449 29.762 1.00 68.56 153 THR A N 1
ATOM 1231 C CA . THR A 1 153 ? -44.259 -8.187 29.637 1.00 68.56 153 THR A CA 1
ATOM 1232 C C . THR A 1 153 ? -45.165 -7.767 30.791 1.00 68.56 153 THR A C 1
ATOM 1234 O O . THR A 1 153 ? -45.100 -8.361 31.869 1.00 68.56 153 THR A O 1
ATOM 1237 N N . ASP A 1 154 ? -46.022 -6.771 30.571 1.00 62.41 154 ASP A N 1
ATOM 1238 C CA . ASP A 1 154 ? -47.169 -6.555 31.449 1.00 62.41 154 ASP A CA 1
ATOM 1239 C C . ASP A 1 154 ? -48.078 -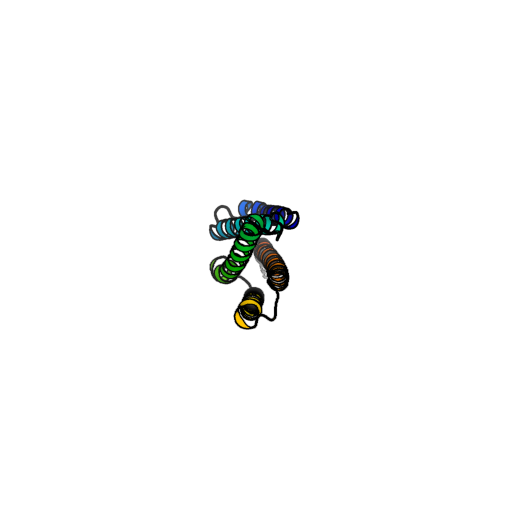7.780 31.345 1.00 62.41 154 ASP A C 1
ATOM 1241 O O . ASP A 1 154 ? -48.679 -8.064 30.306 1.00 62.41 154 ASP A O 1
ATOM 1245 N N . LYS A 1 155 ? -48.137 -8.555 32.431 1.00 61.84 155 LYS A N 1
ATOM 1246 C CA . LYS A 1 155 ? -49.141 -9.601 32.583 1.00 61.84 155 LYS A CA 1
ATOM 1247 C C . LYS A 1 155 ? -50.499 -8.913 32.670 1.00 61.84 155 LYS A C 1
ATOM 1249 O O . LYS A 1 155 ? -50.895 -8.455 33.737 1.00 61.84 155 LYS A O 1
ATOM 1254 N N . VAL A 1 156 ? -51.200 -8.842 31.542 1.00 62.94 156 VAL A N 1
ATOM 1255 C CA . VAL A 1 156 ? -52.632 -8.543 31.515 1.00 62.94 156 VAL A CA 1
ATOM 1256 C C . VAL A 1 156 ? -53.326 -9.681 32.255 1.00 62.94 156 VAL A C 1
ATOM 1258 O O . VAL A 1 156 ? -53.422 -10.800 31.754 1.00 62.94 156 VAL A O 1
ATOM 1261 N N . ASN A 1 157 ? -53.724 -9.399 33.493 1.00 56.88 157 ASN A N 1
ATOM 1262 C CA . ASN A 1 157 ? -54.537 -10.279 34.313 1.00 56.88 157 ASN A CA 1
ATOM 1263 C C . ASN A 1 157 ? -55.950 -10.264 33.714 1.00 56.88 157 ASN A C 1
ATOM 1265 O O . ASN A 1 157 ? -56.671 -9.277 33.844 1.00 56.88 157 ASN A O 1
ATOM 1269 N N . THR A 1 158 ? -56.300 -11.304 32.961 1.00 51.97 158 THR A N 1
ATOM 1270 C CA . THR A 1 158 ? -57.683 -11.559 32.553 1.00 51.97 158 THR A CA 1
ATOM 1271 C C . THR A 1 158 ? -58.355 -12.327 33.683 1.00 51.97 158 THR A C 1
ATOM 1273 O O . THR A 1 158 ? -58.133 -13.535 33.807 1.00 51.97 158 THR A O 1
ATOM 1276 N N . ASP A 1 159 ? -59.091 -11.593 34.517 1.00 51.09 159 ASP A N 1
ATOM 1277 C CA . ASP A 1 159 ? -60.090 -12.139 35.442 1.00 51.09 159 ASP A CA 1
ATOM 1278 C C . ASP A 1 159 ? -61.320 -12.659 34.673 1.00 51.09 159 ASP A C 1
ATOM 1280 O O . ASP A 1 159 ? -61.672 -12.050 33.630 1.00 51.09 159 ASP A O 1
#

Mean predicted aligned error: 8.61 Å